Protein AF-A0A2E3RJ79-F1 (afdb_monomer)

Sequence (62 aa):
TPLTKKIVSNDISLEYSKNLHGLDRIGKPENFIPIIKSLIDPRSDWITGQTIHVDGGLSNVK

Nearest PDB structures (foldseek):
  1vl8-assembly1_B  TM=8.735E-01  e=2.370E-02  Thermotoga maritima MSB8
  4ibo-assembly1_C  TM=8.572E-01  e=3.805E-02  Agrobacterium fabrum str. C58
  1rwb-assembly1_A  TM=8.508E-01  e=1.201E-01  Priestia megaterium
  2foi-assembly1_C  TM=7.736E-01  e=6.536E-02  Plasmodium falciparum 3D7
  4z9y-assembly1_D  TM=8.796E-01  e=2.063E-01  Pectobacterium carotovorum subsp. carotovorum

Radius of gyration: 14.64 Å; Cα contacts (8 Å, |Δi|>4): 38; chains: 1; bounding box: 29×26×40 Å

Secondary structure (DSSP, 8-state):
-TTTHHHHTSHHHHHHHHHHSTTSS---GGGGHHHHHHHTSGGGTT--S-----STTTTT--

Structure (mmCIF, N/CA/C/O backbone):
data_AF-A0A2E3RJ79-F1
#
_entry.id   AF-A0A2E3RJ79-F1
#
loop_
_atom_site.group_PDB
_atom_site.id
_atom_site.type_symbol
_atom_site.label_atom_id
_atom_site.label_alt_id
_atom_site.label_comp_id
_atom_site.label_asym_id
_atom_site.label_entity_id
_atom_site.label_seq_id
_atom_site.pdbx_PDB_ins_code
_atom_site.Cartn_x
_atom_site.Cartn_y
_atom_site.Cartn_z
_atom_site.occupancy
_atom_site.B_iso_or_equiv
_atom_site.auth_seq_id
_atom_site.auth_comp_id
_atom_site.auth_asym_id
_atom_site.auth_atom_id
_atom_site.pdbx_PDB_model_num
ATOM 1 N N . THR A 1 1 ? -9.625 -6.604 9.641 1.00 89.00 1 THR A N 1
ATOM 2 C CA . THR A 1 1 ? -8.970 -7.930 9.782 1.00 89.00 1 THR A CA 1
ATOM 3 C C . THR A 1 1 ? -8.872 -8.268 11.266 1.00 89.00 1 THR A C 1
ATOM 5 O O . THR A 1 1 ? -9.155 -7.376 12.063 1.00 89.00 1 THR A O 1
ATOM 8 N N . PRO A 1 2 ? -8.496 -9.491 11.694 1.00 95.81 2 PRO A N 1
ATOM 9 C CA . PRO A 1 2 ? -8.295 -9.780 13.120 1.00 95.81 2 PRO A CA 1
ATOM 10 C C . PRO A 1 2 ? -7.327 -8.802 13.803 1.00 95.81 2 PRO A C 1
ATOM 12 O O . PRO A 1 2 ? -7.606 -8.345 14.907 1.00 95.81 2 PRO A O 1
ATOM 15 N N . LEU A 1 3 ? -6.261 -8.401 13.098 1.00 95.94 3 LEU A N 1
ATOM 16 C CA . LEU A 1 3 ? -5.262 -7.446 13.584 1.00 95.94 3 LEU A CA 1
ATOM 17 C C . LEU A 1 3 ? -5.858 -6.064 13.895 1.00 95.94 3 LEU A C 1
ATOM 19 O O . LEU A 1 3 ? -5.560 -5.481 14.931 1.00 95.94 3 LEU A O 1
ATOM 23 N N . THR A 1 4 ? -6.740 -5.554 13.031 1.00 95.06 4 THR A N 1
ATOM 24 C CA . THR A 1 4 ? -7.343 -4.221 13.196 1.00 95.06 4 THR A CA 1
ATOM 25 C C . THR A 1 4 ? -8.676 -4.233 13.943 1.00 95.06 4 THR A C 1
ATOM 27 O O . THR A 1 4 ? -9.269 -3.173 14.133 1.00 95.06 4 THR A O 1
ATOM 30 N N . LYS A 1 5 ? -9.154 -5.405 14.396 1.00 96.62 5 LYS A N 1
ATOM 31 C CA . LYS A 1 5 ? -10.507 -5.585 14.951 1.00 96.62 5 LYS A CA 1
ATOM 32 C C . LYS A 1 5 ? -10.814 -4.603 16.081 1.00 96.62 5 LYS A C 1
ATOM 34 O O . LYS A 1 5 ? -11.871 -3.994 16.048 1.00 96.62 5 LYS A O 1
ATOM 39 N N . LYS A 1 6 ? -9.884 -4.416 17.026 1.00 96.56 6 LYS A N 1
ATOM 40 C CA . LYS A 1 6 ? -10.071 -3.518 18.181 1.00 96.56 6 LYS A CA 1
ATOM 41 C C . LYS A 1 6 ? -10.289 -2.053 17.785 1.00 96.56 6 LYS A C 1
ATOM 43 O O . LYS A 1 6 ? -11.026 -1.361 18.472 1.00 96.56 6 LYS A O 1
ATOM 48 N N . ILE A 1 7 ? -9.658 -1.605 16.698 1.00 96.25 7 ILE A N 1
ATOM 49 C CA . ILE A 1 7 ? -9.787 -0.232 16.193 1.00 96.25 7 ILE A CA 1
ATOM 50 C C . ILE A 1 7 ? -11.136 -0.079 15.493 1.00 96.25 7 ILE A C 1
ATOM 52 O O . ILE A 1 7 ? -11.901 0.817 15.817 1.00 96.25 7 ILE A O 1
ATOM 56 N N . VAL A 1 8 ? -11.453 -0.985 14.562 1.00 95.94 8 VAL A N 1
ATOM 57 C CA . VAL A 1 8 ? -12.661 -0.861 13.728 1.00 95.94 8 VAL A CA 1
ATOM 58 C C . VAL A 1 8 ? -13.958 -1.206 14.461 1.00 95.94 8 VAL A C 1
ATOM 60 O O . VAL A 1 8 ? -15.023 -0.854 13.974 1.00 95.94 8 VAL A O 1
ATOM 63 N N . SER A 1 9 ? -13.894 -1.912 15.596 1.00 97.06 9 SER A N 1
ATOM 64 C CA . SER A 1 9 ? -15.072 -2.265 16.401 1.00 97.06 9 SER A CA 1
ATOM 65 C C . SER A 1 9 ? -15.400 -1.255 17.502 1.00 97.06 9 SER A C 1
ATOM 67 O O . SER A 1 9 ? -16.309 -1.508 18.287 1.00 97.06 9 SER A O 1
ATOM 69 N N . ASN A 1 10 ? -14.623 -0.181 17.641 1.00 97.69 10 ASN A N 1
ATOM 70 C CA . ASN A 1 10 ? -14.848 0.871 18.625 1.00 97.69 10 ASN A CA 1
ATOM 71 C C . ASN A 1 10 ? -15.006 2.202 17.891 1.00 97.69 10 ASN A C 1
ATOM 73 O O . ASN A 1 10 ? -14.063 2.650 17.247 1.00 97.69 10 ASN A O 1
ATOM 77 N N . ASP A 1 11 ? -16.166 2.840 18.021 1.00 97.44 11 ASP A N 1
ATOM 78 C CA . ASP A 1 11 ? -16.504 4.019 17.215 1.00 97.44 11 ASP A CA 1
ATOM 79 C C . ASP A 1 11 ? -15.536 5.186 17.438 1.00 97.44 11 ASP A C 1
ATOM 81 O O . ASP A 1 11 ? -15.074 5.790 16.478 1.00 97.44 11 ASP A O 1
ATOM 85 N N . ILE A 1 12 ? -15.132 5.449 18.686 1.00 98.00 12 ILE A N 1
ATOM 86 C CA . ILE A 1 12 ? -14.165 6.516 19.007 1.00 98.00 12 ILE A CA 1
ATOM 87 C C . ILE A 1 12 ? -12.815 6.247 18.328 1.00 98.00 12 ILE A C 1
ATOM 89 O O . ILE A 1 12 ? -12.225 7.138 17.720 1.00 98.00 12 ILE A O 1
ATOM 93 N N . SER A 1 13 ? -12.329 5.009 18.412 1.00 97.56 13 SER A N 1
ATOM 94 C CA . SER A 1 13 ? -11.059 4.601 17.802 1.00 97.56 13 SER A C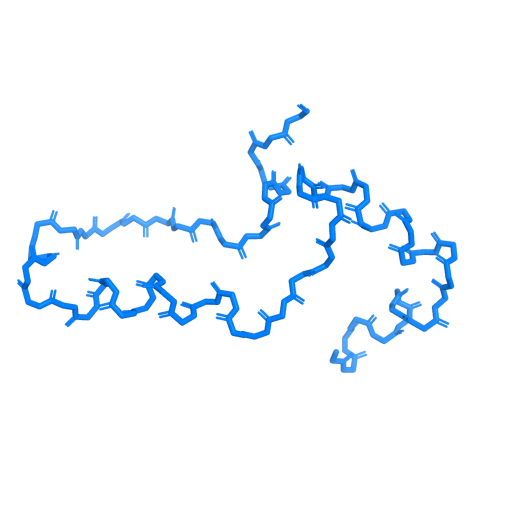A 1
ATOM 95 C C . SER A 1 13 ? -11.134 4.618 16.275 1.00 97.56 13 SER A C 1
ATOM 97 O O . SER A 1 13 ? -10.160 4.976 15.614 1.00 97.56 13 SER A O 1
ATOM 99 N N . LEU A 1 14 ? -12.284 4.246 15.712 1.00 97.62 14 LEU A N 1
ATOM 100 C CA . LEU A 1 14 ? -12.530 4.271 14.279 1.00 97.62 14 LEU A CA 1
ATOM 101 C C . LEU A 1 14 ? -12.551 5.706 13.747 1.00 97.62 14 LEU A C 1
ATOM 103 O O . LEU A 1 14 ? -11.869 5.980 12.763 1.00 97.62 14 LEU A O 1
ATOM 107 N N . GLU A 1 15 ? -13.284 6.614 14.394 1.00 97.69 15 GLU A N 1
ATOM 108 C CA . GLU A 1 15 ? -13.318 8.029 14.005 1.00 97.69 15 GLU A CA 1
ATOM 109 C C . GLU A 1 15 ? -11.940 8.676 14.128 1.00 97.69 15 GLU A C 1
ATOM 111 O O . GLU A 1 15 ? -11.482 9.329 13.193 1.00 97.69 15 GLU A O 1
ATOM 116 N N . TYR A 1 16 ? -11.217 8.411 15.222 1.00 96.38 16 TYR A N 1
ATOM 117 C CA . TYR A 1 16 ? -9.836 8.868 15.351 1.00 96.38 16 TYR A CA 1
ATOM 118 C C . TYR A 1 16 ? -8.966 8.360 14.196 1.00 96.38 16 TYR A C 1
ATOM 120 O O . TYR A 1 16 ? -8.263 9.145 13.570 1.00 96.38 16 TYR A O 1
ATOM 128 N N . SER A 1 17 ? -9.052 7.067 13.862 1.00 95.69 17 SER A N 1
ATOM 129 C CA . SER A 1 17 ? -8.296 6.488 12.750 1.00 95.69 17 SER A CA 1
ATOM 130 C C . SER A 1 17 ? -8.651 7.117 11.405 1.00 95.69 17 SER A C 1
ATOM 132 O O . SER A 1 17 ? -7.744 7.312 10.604 1.00 95.69 17 SER A O 1
ATOM 134 N N . LYS A 1 18 ? -9.929 7.419 11.132 1.00 96.06 18 LYS A N 1
ATOM 135 C CA . LYS A 1 18 ? -10.354 8.069 9.880 1.00 96.06 18 LYS A CA 1
ATOM 136 C C . LYS A 1 18 ? -9.665 9.417 9.696 1.00 96.06 18 LYS A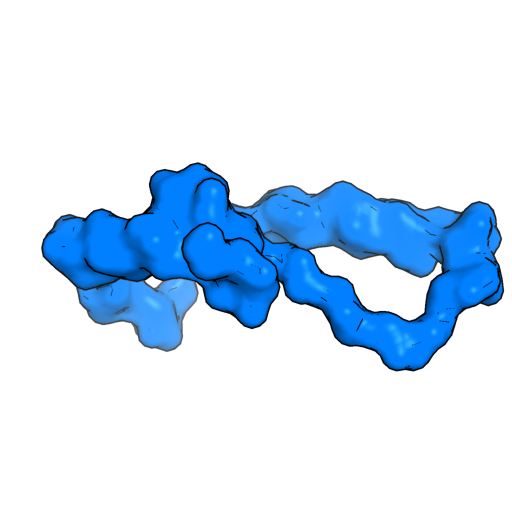 C 1
ATOM 138 O O . LYS A 1 18 ? -9.128 9.643 8.620 1.00 96.06 18 LYS A O 1
ATOM 143 N N . ASN A 1 19 ? -9.606 10.222 10.756 1.00 95.00 19 ASN A N 1
ATOM 144 C CA . ASN A 1 19 ? -8.999 11.557 10.751 1.00 95.00 19 ASN A CA 1
ATOM 145 C C . ASN A 1 19 ? -7.474 11.541 10.566 1.00 95.00 19 ASN A C 1
ATOM 147 O O . ASN A 1 19 ? -6.874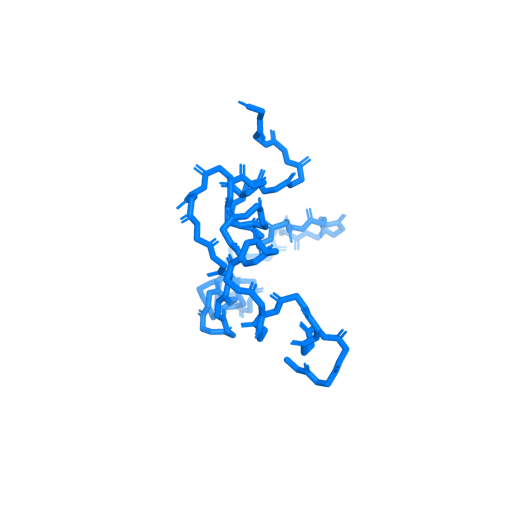 12.581 10.315 1.00 95.00 19 ASN A O 1
ATOM 151 N N . LEU A 1 20 ? -6.821 10.384 10.723 1.00 94.06 20 LEU A N 1
ATOM 152 C CA . LEU A 1 20 ? -5.399 10.251 10.401 1.00 94.06 20 LEU A CA 1
ATOM 153 C C . LEU A 1 20 ? -5.162 10.153 8.886 1.00 94.06 20 LEU A C 1
ATOM 155 O O . LEU A 1 20 ? -4.066 10.435 8.413 1.00 94.06 20 LEU A O 1
ATOM 159 N N . HIS A 1 21 ? -6.162 9.717 8.119 1.00 95.25 21 HIS A N 1
ATOM 160 C CA . HIS A 1 21 ? -6.083 9.655 6.666 1.00 95.25 21 HIS A CA 1
ATOM 161 C C . HIS A 1 21 ? -6.547 10.994 6.087 1.00 95.25 21 HIS A C 1
ATOM 163 O O . HIS A 1 21 ? -7.664 11.410 6.361 1.00 95.25 21 HIS A O 1
ATOM 169 N N . GLY A 1 22 ? -5.774 11.620 5.196 1.00 94.62 22 GLY A N 1
ATOM 170 C CA . GLY A 1 22 ? -6.178 12.874 4.535 1.00 94.62 22 GLY A CA 1
ATOM 171 C C . GLY A 1 22 ? -7.459 12.799 3.680 1.00 94.62 22 GLY A C 1
ATOM 172 O O . GLY A 1 22 ? -7.930 13.821 3.195 1.00 94.62 22 GLY A O 1
ATOM 173 N N 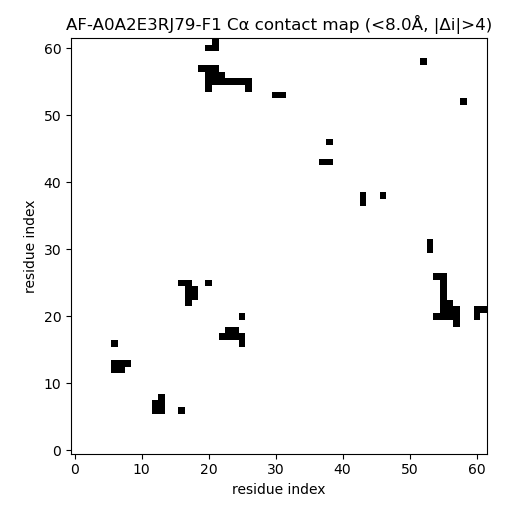. LEU A 1 23 ? -8.022 11.605 3.459 1.00 95.12 23 LEU A N 1
ATOM 174 C CA . LEU A 1 23 ? -9.324 11.394 2.810 1.00 95.12 23 LEU A CA 1
ATOM 175 C C . LEU A 1 23 ? -10.480 11.136 3.797 1.00 95.12 23 LEU A C 1
ATOM 177 O O . LEU A 1 23 ? -11.560 10.739 3.352 1.00 95.12 23 LEU A O 1
ATOM 181 N N . ASP A 1 24 ? -10.248 11.268 5.105 1.00 95.00 24 ASP A N 1
ATOM 182 C CA . ASP A 1 24 ? -11.237 11.116 6.184 1.00 95.00 24 ASP A CA 1
ATOM 183 C C . ASP A 1 24 ? -12.019 9.791 6.150 1.00 95.00 24 ASP A C 1
ATOM 185 O O . ASP A 1 24 ? -13.198 9.691 6.506 1.00 95.00 24 ASP A O 1
ATOM 189 N N . ARG A 1 25 ? -11.367 8.717 5.692 1.00 95.44 25 ARG A N 1
ATOM 190 C CA . ARG A 1 25 ? -11.964 7.378 5.630 1.00 95.44 25 ARG A CA 1
ATOM 191 C C . ARG A 1 25 ? -10.922 6.278 5.721 1.00 95.44 25 ARG A C 1
AT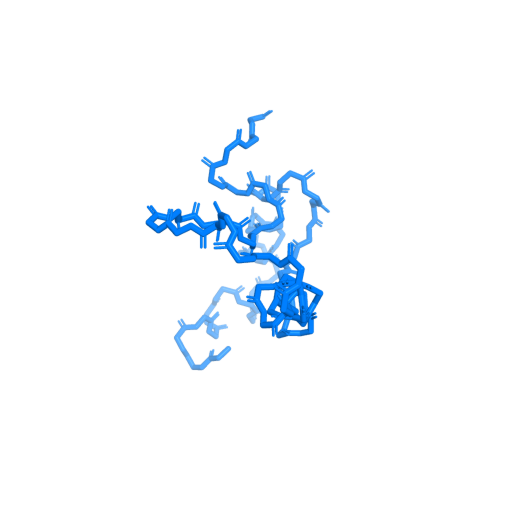OM 193 O O . ARG A 1 25 ? -9.811 6.410 5.215 1.00 95.44 25 ARG A O 1
ATOM 200 N N . ILE A 1 26 ? -11.337 5.133 6.259 1.00 95.06 26 ILE A N 1
ATOM 201 C CA . ILE A 1 26 ? -10.522 3.918 6.214 1.00 95.06 26 ILE A CA 1
ATOM 202 C C . ILE A 1 26 ? -10.474 3.327 4.798 1.00 95.06 26 ILE A C 1
ATOM 204 O O . ILE A 1 26 ? -11.416 3.445 4.001 1.00 95.06 26 ILE A O 1
ATOM 208 N N . GLY A 1 27 ? -9.361 2.663 4.499 1.00 94.44 27 GLY A N 1
ATOM 209 C CA . GLY A 1 27 ? -9.171 1.938 3.251 1.00 94.44 27 GLY A CA 1
ATOM 210 C C . GLY A 1 27 ? -10.042 0.685 3.154 1.00 94.44 27 GLY A C 1
ATOM 211 O O . GLY A 1 27 ? -10.382 0.047 4.153 1.00 94.44 27 GLY A O 1
ATOM 212 N N . LYS A 1 28 ? -10.364 0.310 1.919 1.00 94.88 28 LYS A N 1
ATOM 213 C CA . LYS A 1 28 ? -10.932 -0.989 1.558 1.00 94.88 28 LYS A CA 1
ATOM 214 C C . LYS A 1 28 ? -9.953 -1.743 0.652 1.00 94.88 28 LYS A C 1
ATOM 216 O O . LYS A 1 28 ? -9.162 -1.085 -0.031 1.00 94.88 28 LYS A O 1
ATOM 221 N N . PRO A 1 29 ? -10.003 -3.086 0.589 1.00 93.31 29 PRO A N 1
ATOM 222 C CA . PRO A 1 29 ? -9.137 -3.861 -0.303 1.00 93.31 29 PRO A CA 1
ATOM 223 C C . PRO A 1 29 ? -9.171 -3.375 -1.760 1.00 93.31 29 PRO A C 1
ATOM 225 O O . PRO A 1 29 ? -8.142 -3.329 -2.430 1.00 93.31 29 PRO A O 1
ATOM 228 N N . GLU A 1 30 ? -10.331 -2.914 -2.232 1.00 97.12 30 GLU A N 1
ATOM 229 C CA . GLU A 1 30 ? -10.525 -2.444 -3.605 1.00 97.12 30 GLU A CA 1
ATOM 230 C C . GLU A 1 30 ? -9.733 -1.169 -3.919 1.00 97.12 30 GLU A C 1
ATOM 232 O O . GLU A 1 30 ? -9.467 -0.889 -5.087 1.00 97.12 30 GLU A O 1
ATOM 237 N N . ASN A 1 31 ? -9.313 -0.403 -2.903 1.00 96.31 31 ASN A N 1
ATOM 238 C CA . ASN A 1 31 ? -8.508 0.798 -3.116 1.00 96.31 31 ASN A CA 1
ATOM 239 C C . ASN A 1 31 ? -7.132 0.489 -3.736 1.00 96.31 31 ASN A C 1
ATOM 241 O O . ASN A 1 31 ? -6.569 1.369 -4.380 1.00 96.31 31 ASN A O 1
ATOM 245 N N . PHE A 1 32 ? -6.627 -0.746 -3.629 1.00 95.50 32 PHE A N 1
ATOM 246 C CA . PHE A 1 32 ? -5.376 -1.169 -4.271 1.00 95.50 32 PHE A CA 1
ATOM 247 C C . PHE A 1 32 ? -5.536 -1.554 -5.747 1.00 95.50 32 PHE A C 1
ATOM 249 O O . PHE A 1 32 ? -4.563 -1.520 -6.499 1.00 95.50 32 PHE A O 1
ATOM 256 N N . ILE A 1 33 ? -6.743 -1.912 -6.197 1.00 97.19 33 ILE A N 1
ATOM 257 C CA . ILE A 1 33 ? -6.957 -2.444 -7.553 1.00 97.19 33 ILE A CA 1
ATOM 258 C C . ILE A 1 33 ? -6.448 -1.485 -8.647 1.00 97.19 33 ILE A C 1
ATOM 260 O O . ILE A 1 33 ? -5.769 -1.965 -9.556 1.00 97.19 33 ILE A O 1
ATOM 264 N N . PRO A 1 34 ? -6.714 -0.161 -8.599 1.00 97.50 34 PRO A N 1
ATOM 265 C CA . PRO A 1 34 ? -6.251 0.753 -9.640 1.00 97.50 34 PRO A CA 1
ATOM 266 C C . PRO A 1 34 ? -4.726 0.810 -9.765 1.00 97.50 34 PRO A C 1
ATOM 268 O O . PRO A 1 34 ? -4.216 0.748 -10.882 1.00 97.50 34 PRO A O 1
ATOM 271 N N . ILE A 1 35 ? -3.992 0.872 -8.642 1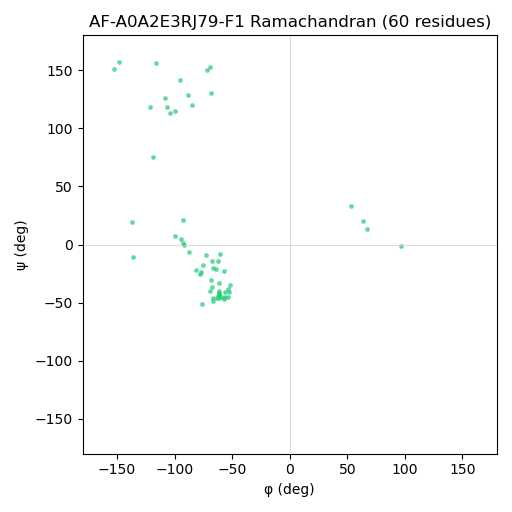.00 96.94 35 ILE A N 1
ATOM 272 C CA . ILE A 1 35 ? -2.528 0.946 -8.703 1.00 96.94 35 ILE A CA 1
ATOM 273 C C . ILE A 1 35 ? -1.931 -0.364 -9.206 1.00 96.94 35 ILE A C 1
ATOM 275 O O . ILE A 1 35 ? -1.033 -0.335 -10.036 1.00 96.94 35 ILE A O 1
ATOM 279 N N . ILE A 1 36 ? -2.471 -1.511 -8.781 1.00 96.50 36 ILE A N 1
ATOM 280 C CA . ILE A 1 36 ? -1.994 -2.813 -9.249 1.00 96.50 36 ILE A CA 1
ATOM 281 C C . ILE A 1 36 ? -2.224 -2.936 -10.751 1.00 96.50 36 ILE A C 1
ATOM 283 O O . ILE A 1 36 ? -1.296 -3.292 -11.466 1.00 96.50 36 ILE A O 1
ATOM 287 N N . LYS A 1 37 ? -3.415 -2.567 -11.244 1.00 97.69 37 LYS A N 1
ATOM 288 C CA . LYS A 1 37 ? -3.705 -2.539 -12.685 1.00 97.69 37 LYS A CA 1
ATOM 289 C C . LYS A 1 37 ? -2.728 -1.654 -13.455 1.00 97.69 37 LYS A C 1
ATOM 291 O O . LYS A 1 37 ? -2.311 -2.046 -14.534 1.00 97.69 37 LYS A O 1
ATOM 296 N N . SER A 1 38 ? -2.360 -0.496 -12.906 1.00 96.62 38 SER A N 1
ATOM 297 C CA . SER A 1 38 ? -1.358 0.379 -13.519 1.00 96.62 38 SER A CA 1
ATOM 298 C C . SER A 1 38 ? 0.029 -0.260 -13.522 1.00 96.62 38 SER A C 1
ATOM 300 O O . SER A 1 38 ? 0.699 -0.231 -14.544 1.00 96.62 38 SER A O 1
ATOM 302 N N . LEU A 1 39 ? 0.469 -0.843 -12.404 1.00 96.56 39 LEU A N 1
ATOM 303 C CA . LEU A 1 39 ? 1.812 -1.416 -12.270 1.00 96.56 39 LEU A CA 1
ATOM 304 C C . LEU A 1 39 ? 2.025 -2.674 -13.119 1.00 96.56 39 LEU A C 1
ATOM 306 O O . LEU A 1 39 ? 3.146 -2.921 -13.545 1.00 96.56 39 LEU A O 1
ATOM 310 N N . ILE A 1 40 ? 0.975 -3.461 -13.368 1.00 96.44 40 ILE A N 1
ATOM 311 C CA . ILE A 1 40 ? 1.055 -4.640 -14.248 1.00 96.44 40 ILE A CA 1
ATOM 312 C C . ILE A 1 40 ? 0.812 -4.302 -15.725 1.00 96.44 40 ILE A C 1
ATOM 314 O O . ILE A 1 40 ? 0.918 -5.186 -16.574 1.00 96.44 40 ILE A O 1
ATOM 318 N N . ASP A 1 41 ? 0.434 -3.061 -16.041 1.00 98.12 41 ASP A N 1
ATOM 319 C CA . ASP A 1 41 ? 0.258 -2.624 -17.421 1.00 98.12 41 ASP A CA 1
ATOM 320 C C . ASP A 1 41 ? 1.627 -2.580 -18.124 1.00 98.12 41 ASP A C 1
ATOM 322 O O . ASP A 1 41 ? 2.550 -1.955 -17.597 1.00 98.12 41 ASP A O 1
ATOM 326 N N . PRO A 1 42 ? 1.782 -3.182 -19.319 1.00 97.75 42 PRO A N 1
ATOM 327 C CA . PRO A 1 42 ? 3.049 -3.166 -20.052 1.00 97.75 42 PRO A CA 1
ATOM 328 C C . PRO A 1 42 ? 3.591 -1.764 -20.353 1.00 97.75 42 PRO A C 1
ATOM 330 O O . PRO A 1 42 ? 4.786 -1.607 -20.560 1.00 97.75 42 PRO A O 1
ATOM 333 N N . ARG A 1 43 ? 2.734 -0.736 -20.372 1.00 97.75 43 ARG A N 1
ATOM 334 C CA . ARG A 1 43 ? 3.142 0.663 -20.582 1.00 97.75 43 ARG A CA 1
ATOM 335 C C . ARG A 1 43 ? 3.864 1.271 -19.374 1.00 97.75 43 ARG A C 1
ATOM 337 O O . ARG A 1 43 ? 4.373 2.381 -19.478 1.00 97.75 43 ARG A O 1
ATOM 344 N N . SER A 1 44 ? 3.881 0.578 -18.237 1.00 97.75 44 SER A N 1
ATOM 345 C CA . SER A 1 44 ? 4.565 0.992 -17.007 1.00 97.75 44 SER A CA 1
ATOM 346 C C . SER A 1 44 ?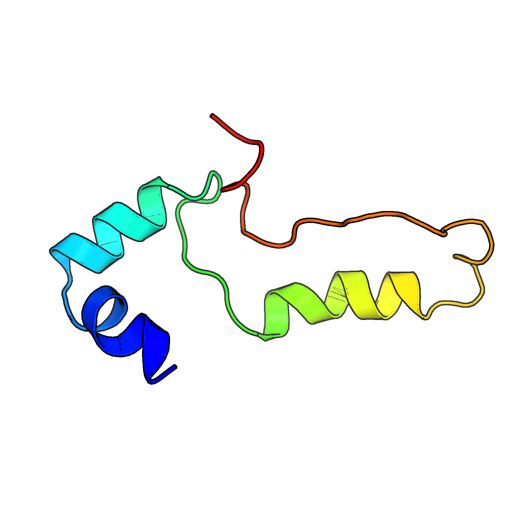 5.996 0.440 -16.909 1.00 97.75 44 SER A C 1
ATOM 348 O O . SER A 1 44 ? 6.556 0.373 -15.816 1.00 97.75 44 SER A O 1
ATOM 350 N N . ASP A 1 45 ? 6.602 0.049 -18.033 1.00 97.50 45 ASP A N 1
ATOM 351 C CA . ASP A 1 45 ? 7.929 -0.581 -18.126 1.00 97.50 45 ASP A CA 1
ATOM 352 C C . ASP A 1 45 ? 9.100 0.292 -17.631 1.00 97.50 45 ASP A C 1
ATOM 354 O O . ASP A 1 45 ? 10.182 -0.225 -17.353 1.00 97.50 45 ASP A O 1
ATOM 358 N N . TRP A 1 46 ? 8.879 1.595 -17.443 1.00 97.44 46 TRP A N 1
ATOM 359 C CA . TRP A 1 46 ? 9.855 2.525 -16.867 1.00 97.44 46 TRP A CA 1
ATOM 360 C C . TRP A 1 46 ? 9.719 2.739 -15.346 1.00 97.44 46 TRP A C 1
ATOM 362 O O . TRP A 1 46 ? 10.417 3.570 -14.763 1.00 97.44 46 TRP A O 1
ATOM 372 N N . ILE A 1 47 ? 8.826 2.009 -14.668 1.00 96.62 47 ILE A N 1
ATOM 373 C CA . ILE A 1 47 ? 8.605 2.127 -13.219 1.00 96.62 47 ILE A CA 1
ATOM 374 C C . ILE A 1 47 ? 9.260 0.947 -12.493 1.00 96.62 47 ILE A C 1
ATOM 376 O O . ILE A 1 47 ? 8.814 -0.192 -12.591 1.00 96.62 47 ILE A O 1
ATOM 380 N N . THR A 1 48 ? 10.296 1.221 -11.697 1.00 96.12 48 THR A N 1
ATOM 381 C CA . THR A 1 48 ? 10.942 0.220 -10.833 1.00 96.12 48 THR A CA 1
ATOM 382 C C . THR A 1 48 ? 11.499 0.847 -9.553 1.00 96.12 48 THR A C 1
ATOM 384 O O . THR A 1 48 ? 11.740 2.054 -9.494 1.00 96.12 48 THR A O 1
ATOM 387 N N . GLY A 1 49 ? 11.673 0.038 -8.503 1.00 96.69 49 GLY A N 1
ATOM 388 C CA . GLY A 1 49 ? 12.278 0.456 -7.229 1.00 96.69 49 GLY A CA 1
ATOM 389 C C . GLY A 1 49 ? 11.465 1.459 -6.401 1.00 96.69 49 GLY A C 1
ATOM 390 O O . GLY A 1 49 ? 12.008 2.053 -5.475 1.00 96.69 49 GLY A O 1
ATOM 391 N N . 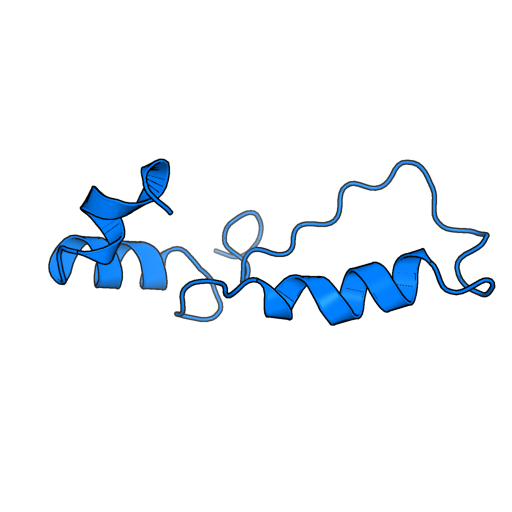GLN A 1 50 ? 10.187 1.674 -6.729 1.00 95.31 50 GLN A N 1
ATOM 392 C CA . GLN A 1 50 ? 9.340 2.657 -6.051 1.00 95.31 50 GLN A CA 1
ATOM 393 C C . GLN A 1 50 ? 8.506 2.025 -4.935 1.00 95.31 50 GLN A C 1
ATOM 395 O O . GLN A 1 50 ? 7.934 0.948 -5.104 1.00 95.31 50 GLN A O 1
ATOM 400 N N . THR A 1 51 ? 8.353 2.755 -3.831 1.00 94.88 51 THR A N 1
ATOM 401 C CA . THR A 1 51 ? 7.359 2.464 -2.790 1.00 94.88 51 THR A CA 1
ATOM 402 C C . THR A 1 51 ? 6.161 3.386 -2.982 1.00 94.88 51 THR A C 1
ATOM 404 O O . THR A 1 51 ? 6.281 4.601 -2.832 1.00 94.88 51 THR A O 1
ATOM 407 N N . ILE A 1 52 ? 4.996 2.818 -3.299 1.00 94.06 52 ILE A N 1
ATOM 408 C CA . ILE A 1 52 ? 3.760 3.580 -3.524 1.00 94.06 52 ILE A CA 1
ATOM 409 C C . ILE A 1 52 ? 2.818 3.387 -2.334 1.00 94.06 52 ILE A C 1
ATOM 411 O O . ILE A 1 52 ? 2.375 2.274 -2.054 1.00 94.06 52 ILE A O 1
ATOM 415 N N . HIS A 1 53 ? 2.495 4.482 -1.648 1.00 94.50 53 HIS A N 1
ATOM 416 C CA . HIS A 1 53 ? 1.581 4.479 -0.507 1.00 94.50 53 HIS A CA 1
ATOM 417 C C . HIS A 1 53 ? 0.131 4.573 -0.996 1.00 94.50 53 HIS A C 1
ATOM 419 O O . HIS A 1 53 ? -0.247 5.539 -1.657 1.00 94.50 53 HIS A O 1
ATOM 425 N N . VAL A 1 54 ? -0.689 3.571 -0.666 1.00 95.94 54 VAL A N 1
ATOM 426 C CA . VAL A 1 54 ? -2.138 3.559 -0.936 1.00 95.94 54 VAL A CA 1
ATOM 427 C C . VAL A 1 54 ? -2.880 3.469 0.389 1.00 95.94 54 VAL A C 1
ATOM 429 O O . VAL A 1 54 ? -3.368 2.420 0.799 1.00 95.94 54 VAL A O 1
ATOM 432 N N . ASP A 1 55 ? -2.912 4.589 1.095 1.00 95.75 55 ASP A N 1
ATOM 433 C CA . ASP A 1 55 ? -3.333 4.658 2.493 1.00 95.75 55 ASP A CA 1
ATOM 434 C C . ASP A 1 55 ? -4.249 5.855 2.770 1.00 95.75 55 ASP A C 1
ATOM 436 O O . ASP A 1 55 ? -4.368 6.295 3.906 1.00 95.75 55 ASP A O 1
ATOM 440 N N . GLY A 1 56 ? -4.868 6.431 1.737 1.00 95.31 56 GLY A N 1
ATOM 441 C CA . GLY A 1 56 ? -5.726 7.605 1.894 1.00 95.31 56 GLY A CA 1
ATOM 442 C C . GLY A 1 56 ? -4.999 8.859 2.389 1.00 95.31 56 GLY A C 1
ATOM 443 O O . GLY A 1 56 ? -5.659 9.746 2.913 1.00 95.31 56 GLY A O 1
ATOM 444 N N . GLY A 1 57 ? -3.672 8.934 2.238 1.00 95.12 57 GLY A N 1
ATOM 445 C CA . GLY A 1 57 ? -2.865 10.104 2.589 1.00 95.12 57 GLY A CA 1
ATOM 446 C C . GLY A 1 57 ? -2.203 10.030 3.964 1.00 95.12 57 GLY A C 1
ATOM 447 O O . GLY A 1 57 ? -1.446 10.934 4.293 1.00 95.12 57 GLY A O 1
ATOM 448 N N . LEU A 1 58 ? -2.427 8.961 4.732 1.00 95.00 58 LEU A N 1
ATOM 449 C CA . LEU A 1 58 ? -1.914 8.799 6.099 1.00 95.00 58 LEU A CA 1
ATOM 450 C C . LEU A 1 58 ? -0.397 9.015 6.219 1.00 95.00 58 LEU A C 1
ATOM 452 O O . LEU A 1 58 ? 0.067 9.622 7.178 1.00 95.00 58 LEU A O 1
ATOM 456 N N . SER A 1 59 ? 0.384 8.519 5.259 1.00 93.31 59 SER A N 1
ATOM 457 C CA . SER A 1 59 ? 1.846 8.600 5.336 1.00 93.31 59 SER A CA 1
ATOM 458 C C . SER A 1 59 ? 2.409 9.976 4.968 1.00 93.31 59 SER A C 1
ATOM 460 O O . SER A 1 59 ? 3.517 10.295 5.388 1.00 93.31 59 SER A O 1
ATOM 462 N N . ASN A 1 60 ? 1.698 10.774 4.159 1.00 85.62 60 ASN A N 1
ATOM 463 C CA . ASN A 1 60 ? 2.305 11.906 3.438 1.00 85.62 60 ASN A CA 1
ATOM 464 C C . ASN A 1 60 ? 1.495 13.212 3.450 1.00 85.62 60 ASN A C 1
ATOM 466 O O . ASN A 1 60 ? 2.022 14.242 3.031 1.00 85.62 60 ASN A O 1
ATOM 470 N N . VAL A 1 61 ? 0.239 13.197 3.896 1.00 81.31 61 VAL A N 1
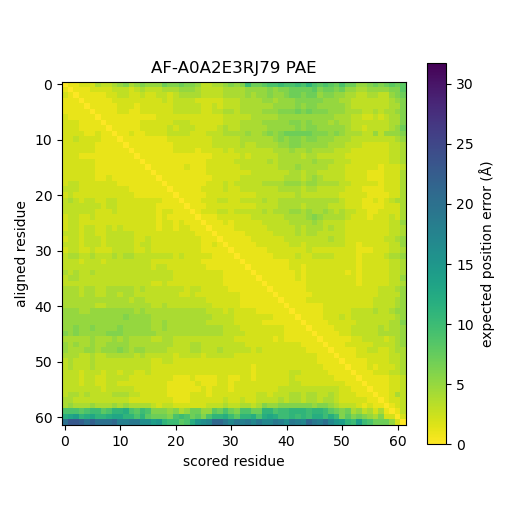ATOM 471 C CA . VAL A 1 61 ? -0.621 14.385 3.970 1.00 81.31 61 VAL A CA 1
ATOM 472 C C . VAL A 1 61 ? -0.792 14.755 5.443 1.00 81.31 61 VAL A C 1
ATOM 474 O O . VAL A 1 61 ? -1.147 13.900 6.250 1.00 81.31 61 VAL A O 1
ATOM 477 N N . LYS A 1 62 ? -0.478 16.011 5.784 1.00 60.09 62 LYS A N 1
ATOM 478 C CA . LYS A 1 62 ? -0.728 16.616 7.100 1.00 60.09 62 LYS A CA 1
ATOM 479 C C . LYS A 1 62 ? -1.938 17.528 7.040 1.00 60.09 62 LYS A C 1
ATOM 481 O O . LYS A 1 62 ? -2.064 18.223 6.006 1.00 60.09 62 LYS A O 1
#

Foldseek 3Di:
DVVCCVQCVDPVSQQVLLVLACQSHFDDPCLCVVVVVVCPPPVVVVDDPDDDDSTNCNVPND

Mean predicted aligned error: 3.05 Å

pLDDT: mean 95.01, std 5.22, range [60.09, 98.12]

Solvent-accessible surface area (backbone atoms only — not comparable to full-atom values): 3985 Å² total; per-residue (Å²): 99,86,88,48,39,76,40,72,74,30,70,70,50,33,55,54,53,14,69,52,12,69,64,63,41,77,86,55,82,71,74,51,50,65,58,52,55,49,66,72,33,80,90,38,76,87,69,75,98,76,88,81,87,86,56,48,37,45,92,81,46,132